Protein AF-A0A399HAX5-F1 (afdb_monomer)

Mean predicted aligned error: 10.33 Å

Secondary structure (DSSP, 8-state):
-HHHIIIIIT-TTTGGG--HHHHHHHHHHHHTS--GGG--SHHHHHHHHHHHHB-TTSSBPPHHHHHHHHHHHHHHHHHHHHTTS-SS--S--SSSSSSPP-------GGG---

Structure (mmCIF, N/CA/C/O backbone):
data_AF-A0A399HAX5-F1
#
_entry.id   AF-A0A399HAX5-F1
#
loop_
_atom_site.group_PDB
_atom_site.id
_atom_site.type_symbol
_atom_site.label_atom_id
_atom_site.label_alt_id
_atom_site.label_comp_id
_atom_site.label_asym_id
_atom_site.label_entity_id
_atom_site.label_seq_id
_atom_site.pdbx_PDB_ins_code
_atom_site.Cartn_x
_atom_site.Cartn_y
_atom_site.Cartn_z
_atom_site.occupancy
_atom_site.B_iso_or_equiv
_atom_site.auth_seq_id
_atom_site.auth_comp_id
_atom_site.auth_asym_id
_atom_site.auth_atom_id
_atom_site.pdbx_PDB_model_num
ATOM 1 N N . MET A 1 1 ? -13.545 1.020 -5.373 1.00 82.50 1 MET A N 1
ATOM 2 C CA . MET A 1 1 ? -12.474 0.616 -4.423 1.00 82.50 1 MET A CA 1
ATOM 3 C C . MET A 1 1 ? -11.700 1.796 -3.828 1.00 82.50 1 MET A C 1
ATOM 5 O O . MET A 1 1 ? -11.770 1.981 -2.622 1.00 82.50 1 MET A O 1
ATOM 9 N N . ARG A 1 2 ? -11.021 2.646 -4.620 1.00 87.50 2 ARG A N 1
ATOM 10 C CA . ARG A 1 2 ? -10.245 3.798 -4.089 1.00 87.50 2 ARG A CA 1
ATOM 11 C C . ARG A 1 2 ? -11.058 4.731 -3.179 1.00 87.50 2 ARG A C 1
ATOM 13 O O . ARG A 1 2 ? -10.572 5.148 -2.133 1.00 87.50 2 ARG A O 1
ATOM 20 N N . ARG A 1 3 ? -12.310 5.012 -3.555 1.00 92.50 3 ARG A N 1
ATOM 21 C CA . ARG A 1 3 ? -13.243 5.812 -2.750 1.00 92.50 3 ARG A CA 1
ATOM 22 C C . ARG A 1 3 ? -13.514 5.188 -1.376 1.00 92.50 3 ARG A C 1
ATOM 24 O O . ARG A 1 3 ? -13.378 5.881 -0.380 1.00 92.50 3 ARG A O 1
ATOM 31 N N . ALA A 1 4 ? -13.784 3.882 -1.322 1.00 93.56 4 ALA A N 1
ATOM 32 C CA . ALA A 1 4 ? -13.986 3.143 -0.072 1.00 93.56 4 ALA A CA 1
ATOM 33 C C . ALA A 1 4 ? -12.775 3.260 0.870 1.00 93.56 4 ALA A C 1
ATOM 35 O O . ALA A 1 4 ? -12.929 3.527 2.060 1.00 93.56 4 ALA A O 1
ATOM 36 N N . LEU A 1 5 ? -11.560 3.133 0.326 1.00 93.38 5 LEU A N 1
ATOM 37 C CA . LEU A 1 5 ? -10.336 3.301 1.107 1.00 93.38 5 LEU A CA 1
ATOM 38 C C . LEU A 1 5 ? -10.186 4.728 1.649 1.00 93.38 5 LEU A C 1
ATOM 40 O O . LEU A 1 5 ? -9.922 4.912 2.832 1.00 93.38 5 LEU A O 1
ATOM 44 N N . ARG A 1 6 ? -10.373 5.743 0.798 1.00 94.19 6 ARG A N 1
ATOM 45 C CA . ARG A 1 6 ? -10.147 7.145 1.175 1.00 94.19 6 ARG A CA 1
ATOM 46 C C . ARG A 1 6 ? -11.213 7.687 2.125 1.00 94.19 6 ARG A C 1
ATOM 48 O O . ARG A 1 6 ? -10.882 8.410 3.056 1.00 94.19 6 ARG A O 1
ATOM 55 N N . GLU A 1 7 ? -12.478 7.373 1.875 1.00 95.94 7 GLU A N 1
ATOM 56 C CA . GLU A 1 7 ? -13.595 7.936 2.639 1.00 95.94 7 GLU A CA 1
ATOM 57 C C . GLU A 1 7 ? -13.819 7.228 3.971 1.00 95.94 7 GLU A C 1
ATOM 59 O O . GLU A 1 7 ? -14.286 7.879 4.902 1.00 95.94 7 GLU A O 1
ATOM 64 N N . TYR A 1 8 ? -13.445 5.947 4.074 1.00 96.12 8 TYR A N 1
ATOM 65 C CA . TYR A 1 8 ? -13.733 5.127 5.249 1.00 96.12 8 TYR A CA 1
ATOM 66 C C . TYR A 1 8 ? -12.481 4.470 5.829 1.00 96.12 8 TYR A C 1
ATOM 68 O O . TYR A 1 8 ? -12.122 4.747 6.969 1.00 96.12 8 TYR A O 1
ATOM 76 N N . ALA A 1 9 ? -11.764 3.638 5.066 1.00 93.25 9 ALA A N 1
ATOM 77 C CA . ALA A 1 9 ? -10.667 2.855 5.647 1.00 93.25 9 ALA A CA 1
ATOM 78 C C . ALA A 1 9 ? -9.538 3.725 6.216 1.00 93.25 9 ALA A C 1
ATOM 80 O O . ALA A 1 9 ? -9.016 3.410 7.280 1.00 93.25 9 ALA A O 1
ATOM 81 N N . PHE A 1 10 ? -9.166 4.815 5.547 1.00 91.12 10 PHE A N 1
ATOM 82 C CA . PHE A 1 10 ? -8.097 5.725 5.974 1.00 91.12 10 PHE A CA 1
ATOM 83 C C . PHE A 1 10 ? -8.611 6.985 6.676 1.00 91.12 10 PHE A C 1
ATOM 85 O O . PHE A 1 10 ? -7.813 7.789 7.153 1.00 91.12 10 PHE A O 1
ATOM 92 N N . ASN A 1 11 ? -9.930 7.147 6.788 1.00 94.94 11 ASN A N 1
ATOM 93 C CA . ASN A 1 11 ? -10.536 8.253 7.511 1.00 94.94 11 ASN A CA 1
ATOM 94 C C . ASN A 1 11 ? -10.869 7.819 8.941 1.00 94.94 11 ASN A C 1
ATOM 96 O O . ASN A 1 11 ? -11.853 7.121 9.169 1.00 94.94 11 ASN A O 1
ATOM 100 N N . LYS A 1 12 ? -10.062 8.256 9.914 1.00 92.44 12 LYS A N 1
ATOM 101 C CA . LYS A 1 12 ? -10.239 7.889 11.329 1.00 92.44 12 LYS A CA 1
ATOM 102 C C . LYS A 1 12 ? -11.640 8.217 11.860 1.00 92.44 12 LYS A C 1
ATOM 104 O O . LYS A 1 12 ? -12.163 7.436 12.642 1.00 92.44 12 LYS A O 1
ATOM 109 N N . LEU A 1 13 ? -12.229 9.334 11.428 1.00 95.62 13 LEU A N 1
ATOM 110 C CA . LEU A 1 13 ? -13.532 9.798 11.910 1.00 95.62 13 LEU A CA 1
ATOM 111 C C . LEU A 1 13 ? -14.689 8.979 11.338 1.00 95.62 13 LEU A C 1
ATOM 113 O O . LEU A 1 13 ? -15.678 8.768 12.018 1.00 95.62 13 LEU A O 1
ATOM 117 N N . ARG A 1 14 ? -14.550 8.493 10.101 1.00 95.06 14 ARG A N 1
ATOM 118 C CA . ARG A 1 14 ? -15.639 7.820 9.377 1.00 95.06 14 ARG A CA 1
ATOM 119 C C . ARG A 1 14 ? -15.476 6.306 9.290 1.00 95.06 14 ARG A C 1
ATOM 121 O O . ARG A 1 14 ? -16.341 5.630 8.747 1.00 95.06 14 ARG A O 1
ATOM 128 N N . ARG A 1 15 ? -14.378 5.741 9.803 1.00 93.19 15 ARG A N 1
ATOM 129 C CA . ARG A 1 15 ? -14.048 4.312 9.651 1.00 93.19 15 ARG A CA 1
ATOM 130 C C . ARG A 1 15 ? -15.152 3.382 10.167 1.00 93.19 15 ARG A C 1
ATOM 132 O O . ARG A 1 15 ? -15.432 2.378 9.519 1.00 93.19 15 ARG A O 1
ATOM 139 N N . SER A 1 16 ? -15.775 3.713 11.297 1.00 94.25 16 SER A N 1
ATOM 140 C CA . SER A 1 16 ? -16.881 2.946 11.893 1.00 94.25 16 SER A CA 1
ATOM 141 C C . SER A 1 16 ? -18.221 3.135 11.174 1.00 94.25 16 SER A C 1
ATOM 143 O O . SER A 1 16 ? -19.125 2.327 11.354 1.00 94.25 16 SER A O 1
ATOM 145 N N . GLU A 1 17 ? -18.345 4.160 10.332 1.00 96.19 17 GLU A N 1
ATOM 146 C CA . GLU A 1 17 ? -19.582 4.548 9.641 1.00 96.19 17 GLU A CA 1
ATOM 147 C C . GLU A 1 17 ? -19.670 3.989 8.212 1.00 96.19 17 GLU A C 1
ATOM 149 O O . GLU A 1 17 ? -20.526 4.394 7.427 1.00 96.19 17 GLU A O 1
ATOM 154 N N . ALA A 1 18 ? -18.764 3.083 7.829 1.00 95.62 18 ALA A N 1
ATOM 155 C CA . ALA A 1 18 ? -18.760 2.480 6.499 1.00 95.62 18 ALA A CA 1
ATOM 156 C C . ALA A 1 18 ? -20.080 1.741 6.228 1.00 95.62 18 ALA A C 1
ATOM 158 O O . ALA A 1 18 ? -20.374 0.809 6.976 1.00 95.62 18 ALA A O 1
ATOM 159 N N . PRO A 1 19 ? -20.846 2.082 5.171 1.00 97.00 19 PRO A N 1
ATOM 160 C CA . PRO A 1 19 ? -22.050 1.349 4.783 1.00 97.00 19 PRO A CA 1
ATOM 161 C C . PRO A 1 19 ? -21.776 -0.139 4.516 1.00 97.00 19 PRO A C 1
ATOM 163 O O . PRO A 1 19 ? -20.630 -0.504 4.221 1.00 97.00 19 PRO A O 1
ATOM 166 N N . PRO A 1 20 ? -22.799 -1.013 4.582 1.00 96.81 20 PRO A N 1
ATOM 167 C CA . PRO A 1 20 ? -22.642 -2.444 4.332 1.00 96.81 20 PRO A CA 1
ATOM 168 C C . PRO A 1 20 ? -21.885 -2.767 3.036 1.00 96.81 2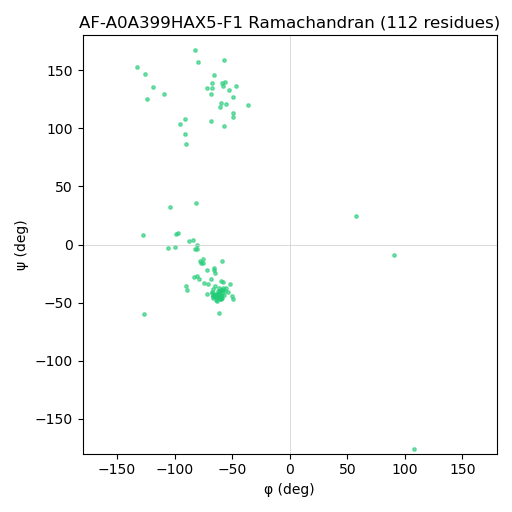0 PRO A C 1
ATOM 170 O O . PRO A 1 20 ? -20.934 -3.547 3.082 1.00 96.81 20 PRO A O 1
ATOM 173 N N . GLU A 1 21 ? -22.212 -2.125 1.906 1.00 94.88 21 GLU A N 1
ATOM 174 C CA . GLU A 1 21 ? -21.519 -2.393 0.639 1.00 94.88 21 GLU A CA 1
ATOM 175 C C . GLU A 1 21 ? -20.040 -1.981 0.673 1.00 94.88 21 GLU A C 1
ATOM 177 O O . GLU A 1 21 ? -19.170 -2.677 0.141 1.00 94.88 21 GLU A O 1
ATOM 182 N N . VAL A 1 22 ? -19.722 -0.886 1.368 1.00 96.19 22 VAL A N 1
ATOM 183 C CA . VAL A 1 22 ? -18.345 -0.422 1.554 1.00 96.19 22 VAL A CA 1
ATOM 184 C C . VAL A 1 22 ? -17.570 -1.401 2.428 1.00 96.19 22 VAL A C 1
ATOM 186 O O . VAL A 1 22 ? -16.431 -1.728 2.098 1.00 96.19 22 VAL A O 1
ATOM 189 N N . ARG A 1 23 ? -18.173 -1.923 3.504 1.00 96.38 23 ARG A N 1
ATOM 190 C CA . ARG A 1 23 ? -17.535 -2.936 4.361 1.00 96.38 23 ARG A CA 1
ATOM 191 C C . ARG A 1 23 ? -1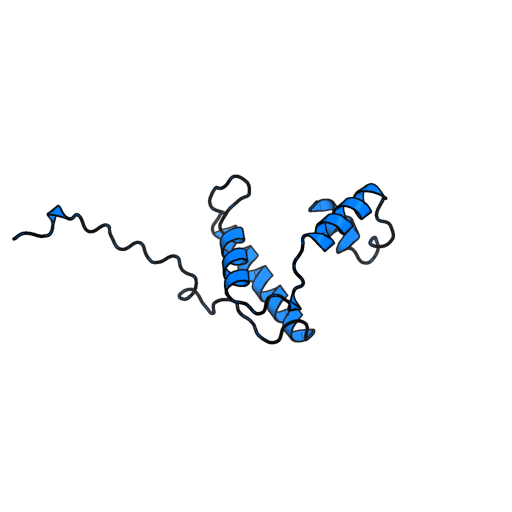7.206 -4.206 3.584 1.00 96.38 23 ARG A C 1
ATOM 193 O O . ARG A 1 23 ? -16.106 -4.731 3.746 1.00 96.38 23 ARG A O 1
ATOM 200 N N . THR A 1 24 ? -18.091 -4.648 2.692 1.00 95.94 24 THR A N 1
ATOM 201 C CA . THR A 1 24 ? -17.830 -5.789 1.800 1.00 95.94 24 THR A CA 1
ATOM 202 C C . THR A 1 24 ? -16.628 -5.530 0.895 1.00 95.94 24 THR A C 1
ATOM 204 O O . THR A 1 24 ? -15.724 -6.365 0.813 1.00 95.94 24 THR A O 1
ATOM 207 N N . ILE A 1 25 ? -16.557 -4.347 0.274 1.00 95.12 25 ILE A N 1
ATOM 208 C CA . ILE A 1 25 ? -15.407 -3.943 -0.550 1.00 95.12 25 ILE A CA 1
ATOM 209 C C . ILE A 1 25 ? -14.120 -3.932 0.284 1.00 95.12 25 ILE A C 1
ATOM 211 O O . ILE A 1 25 ? -13.101 -4.455 -0.157 1.00 95.12 25 ILE A O 1
ATOM 215 N N . LEU A 1 26 ? -14.147 -3.356 1.488 1.00 94.94 26 LEU A N 1
ATOM 216 C CA . LEU A 1 26 ? -12.975 -3.275 2.362 1.00 94.94 26 LEU A CA 1
ATOM 217 C C . LEU A 1 26 ? -12.519 -4.652 2.859 1.00 94.94 26 LEU A C 1
ATOM 219 O O . LEU A 1 26 ? -11.318 -4.906 2.897 1.00 94.94 26 LEU A O 1
ATOM 223 N N . SER A 1 27 ? -13.451 -5.553 3.177 1.00 94.31 27 SER A N 1
ATOM 224 C CA . SER A 1 27 ? -13.145 -6.944 3.532 1.00 94.31 27 SER A CA 1
ATOM 225 C C . SER A 1 27 ? -12.488 -7.686 2.368 1.00 94.31 27 SER A C 1
ATOM 227 O O . SER A 1 27 ? -11.478 -8.368 2.551 1.00 94.31 27 SER A O 1
ATOM 229 N N . TRP A 1 28 ? -13.012 -7.519 1.150 1.00 95.50 28 TRP A N 1
ATOM 230 C CA . TRP A 1 28 ? -12.386 -8.076 -0.045 1.00 95.50 28 TRP A CA 1
ATOM 231 C C . TRP A 1 28 ? -10.976 -7.512 -0.250 1.00 95.50 28 TRP A C 1
ATOM 233 O O . TRP A 1 28 ? -10.047 -8.290 -0.446 1.00 95.50 28 TRP A O 1
ATOM 243 N N . ILE A 1 29 ? -10.781 -6.194 -0.123 1.00 92.06 29 ILE A N 1
ATOM 244 C CA . ILE A 1 29 ? -9.448 -5.579 -0.235 1.00 92.06 29 ILE A CA 1
ATOM 245 C C . ILE A 1 29 ? -8.498 -6.155 0.819 1.00 92.06 29 ILE A C 1
ATOM 247 O O . ILE A 1 29 ? -7.379 -6.516 0.472 1.00 92.06 29 ILE A O 1
ATOM 251 N N . GLY A 1 30 ? -8.931 -6.275 2.076 1.00 89.75 30 GLY A N 1
ATOM 252 C CA . GLY A 1 30 ? -8.113 -6.824 3.159 1.00 89.75 30 GLY A CA 1
ATOM 253 C C . GLY A 1 30 ? -7.646 -8.254 2.884 1.00 89.75 30 GLY A C 1
ATOM 254 O O . GLY A 1 30 ? -6.473 -8.550 3.073 1.00 89.75 30 GLY A O 1
ATOM 255 N N . ARG A 1 31 ? -8.527 -9.114 2.358 1.00 89.38 31 ARG A N 1
ATOM 256 C CA . ARG A 1 31 ? -8.179 -10.495 1.972 1.00 89.38 31 ARG A CA 1
ATOM 257 C C . ARG A 1 31 ? -7.241 -10.581 0.767 1.00 89.38 31 ARG A C 1
ATOM 259 O O . ARG A 1 31 ? -6.470 -11.525 0.673 1.00 89.38 31 ARG A O 1
ATOM 266 N N . ASN A 1 32 ? -7.312 -9.611 -0.143 1.00 88.44 32 ASN A N 1
ATOM 267 C CA . ASN A 1 32 ? -6.502 -9.570 -1.365 1.00 88.44 32 ASN A CA 1
ATOM 268 C C . ASN A 1 32 ? -5.275 -8.649 -1.239 1.00 88.44 32 ASN A C 1
ATOM 270 O O . ASN A 1 32 ? -4.607 -8.365 -2.230 1.00 88.44 32 ASN A O 1
ATOM 274 N N . SER A 1 33 ? -4.976 -8.156 -0.034 1.00 84.50 33 SER A N 1
ATOM 275 C CA . SER A 1 33 ? -3.805 -7.325 0.237 1.00 84.50 33 SER A CA 1
ATOM 276 C C . SER A 1 33 ? -2.797 -8.112 1.060 1.00 84.50 33 SER A C 1
ATOM 278 O O . SER A 1 33 ? -3.129 -8.666 2.103 1.00 84.50 33 SER A O 1
ATOM 280 N N . LEU A 1 34 ? -1.544 -8.123 0.615 1.00 78.81 34 LEU A N 1
ATOM 281 C CA . LEU A 1 34 ? -0.453 -8.716 1.384 1.00 78.81 34 LEU A CA 1
ATOM 282 C C . LEU A 1 34 ? -0.118 -7.833 2.600 1.00 78.81 34 LEU A C 1
ATOM 284 O O . LEU A 1 34 ? 0.024 -6.615 2.428 1.00 78.81 34 LEU A O 1
ATOM 288 N N . PRO A 1 35 ? 0.059 -8.413 3.803 1.00 77.75 35 PRO A N 1
ATOM 289 C CA . PRO A 1 35 ? 0.562 -7.682 4.958 1.00 77.75 35 PRO A CA 1
ATOM 290 C C . PRO A 1 35 ? 1.910 -7.036 4.646 1.00 77.75 35 PRO A C 1
ATOM 292 O O . PRO A 1 35 ? 2.767 -7.645 4.009 1.00 77.75 35 PRO A O 1
ATOM 295 N N . VAL A 1 36 ? 2.119 -5.810 5.127 1.00 72.19 36 VAL A N 1
ATOM 296 C CA . VAL A 1 36 ? 3.380 -5.089 4.898 1.00 72.19 36 VAL A CA 1
ATOM 297 C C . VAL A 1 36 ? 4.565 -5.850 5.506 1.00 72.19 36 VAL A C 1
ATOM 299 O O . VAL A 1 36 ? 5.603 -5.933 4.867 1.00 72.19 36 VAL A O 1
ATOM 302 N N . SER A 1 37 ? 4.392 -6.480 6.670 1.00 69.62 37 SER A N 1
ATOM 303 C CA . SER A 1 37 ? 5.419 -7.307 7.324 1.00 69.62 37 SER A CA 1
ATOM 304 C C . SER A 1 37 ? 5.805 -8.565 6.539 1.00 69.62 37 SER A C 1
ATOM 306 O O . SER A 1 37 ? 6.914 -9.057 6.687 1.00 69.62 37 SER A O 1
ATOM 308 N N . ALA A 1 38 ? 4.924 -9.076 5.675 1.00 65.88 38 ALA A N 1
ATOM 309 C CA . ALA A 1 38 ? 5.218 -10.224 4.818 1.00 65.88 38 ALA A CA 1
ATOM 310 C C . ALA A 1 38 ? 6.029 -9.839 3.561 1.00 65.88 38 ALA A C 1
ATOM 312 O O . ALA A 1 38 ? 6.318 -10.698 2.732 1.00 65.88 38 ALA A O 1
ATOM 313 N N . ARG A 1 39 ? 6.370 -8.550 3.383 1.00 63.59 39 ARG A N 1
ATOM 314 C CA . ARG A 1 39 ? 7.022 -8.005 2.178 1.00 63.59 39 ARG A CA 1
ATOM 315 C C . ARG A 1 39 ? 8.511 -7.700 2.348 1.00 63.59 39 ARG A C 1
ATOM 317 O O . ARG A 1 39 ? 9.030 -6.811 1.679 1.00 63.59 39 ARG A O 1
ATOM 324 N N . GLU A 1 40 ? 9.221 -8.463 3.169 1.00 66.94 40 GLU A N 1
ATOM 325 C CA . GLU A 1 40 ? 10.689 -8.407 3.231 1.00 66.94 40 GLU A CA 1
ATOM 326 C C . GLU A 1 40 ? 11.362 -9.227 2.102 1.00 66.94 40 GLU A C 1
ATOM 328 O O . GLU A 1 40 ? 12.409 -9.831 2.298 1.00 66.94 40 GLU A O 1
ATOM 333 N N . ASP A 1 41 ? 10.767 -9.246 0.902 1.00 74.00 41 ASP A N 1
ATOM 334 C CA . ASP A 1 41 ? 11.340 -9.854 -0.309 1.00 74.00 41 ASP A CA 1
ATOM 335 C C . ASP A 1 41 ? 11.398 -8.797 -1.419 1.00 74.00 41 ASP A C 1
ATOM 337 O O . ASP A 1 41 ? 10.379 -8.189 -1.775 1.00 74.00 41 ASP A O 1
ATOM 341 N N . THR A 1 42 ? 12.594 -8.595 -1.972 1.00 73.94 42 THR A N 1
ATOM 342 C CA . THR A 1 42 ? 12.879 -7.658 -3.065 1.00 73.94 42 THR A CA 1
ATOM 343 C C . THR A 1 42 ? 11.945 -7.861 -4.261 1.00 73.94 42 THR A C 1
ATOM 345 O O . THR A 1 42 ? 11.490 -6.877 -4.838 1.00 73.94 42 THR A O 1
ATOM 348 N N . LYS A 1 43 ? 11.521 -9.098 -4.563 1.00 79.81 43 LYS A N 1
ATOM 349 C CA . LYS A 1 43 ? 10.584 -9.382 -5.669 1.00 79.81 43 LYS A CA 1
ATOM 350 C C . LYS A 1 43 ? 9.253 -8.643 -5.529 1.00 79.81 43 LYS A C 1
ATOM 352 O O . LYS A 1 43 ? 8.684 -8.183 -6.518 1.00 79.81 43 LYS A O 1
ATOM 357 N N . HIS A 1 44 ? 8.741 -8.508 -4.304 1.00 79.6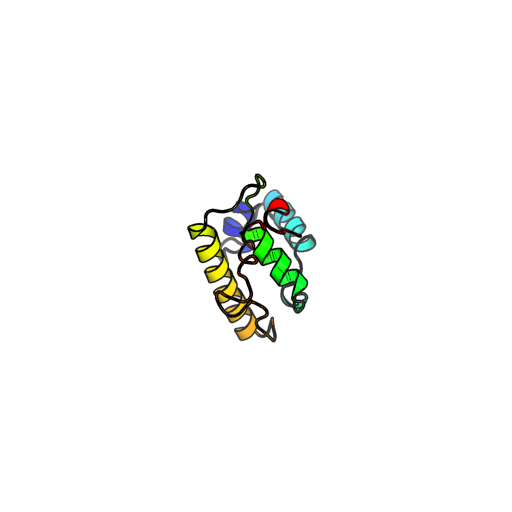9 44 HIS A N 1
ATOM 358 C CA . HIS A 1 44 ? 7.503 -7.768 -4.057 1.00 79.69 44 HIS A CA 1
ATOM 359 C C . HIS A 1 44 ? 7.697 -6.264 -4.232 1.00 79.69 44 HIS A C 1
ATOM 361 O O . HIS A 1 44 ? 6.776 -5.573 -4.670 1.00 79.69 44 HIS A O 1
ATOM 367 N N . VAL A 1 45 ? 8.877 -5.754 -3.884 1.00 80.06 45 VAL A N 1
ATOM 368 C CA . VAL A 1 45 ? 9.223 -4.350 -4.098 1.00 80.06 45 VAL A CA 1
ATOM 369 C C . VAL A 1 45 ? 9.323 -4.057 -5.587 1.00 80.06 45 VAL A C 1
ATOM 371 O O . VAL A 1 45 ? 8.694 -3.106 -6.044 1.00 80.06 45 VAL A O 1
ATOM 374 N N . ASP A 1 46 ? 10.000 -4.912 -6.348 1.00 83.19 46 ASP A N 1
ATOM 375 C CA . ASP A 1 46 ? 10.123 -4.774 -7.799 1.00 83.19 46 ASP A CA 1
ATOM 376 C C . ASP A 1 46 ? 8.759 -4.826 -8.487 1.00 83.19 46 ASP A C 1
ATOM 378 O O . ASP A 1 46 ? 8.451 -3.967 -9.312 1.00 83.19 46 ASP A O 1
ATOM 382 N N . ALA A 1 47 ? 7.886 -5.755 -8.083 1.00 86.06 47 ALA A N 1
ATOM 383 C CA . ALA A 1 47 ? 6.523 -5.836 -8.601 1.00 86.06 47 ALA A CA 1
ATOM 384 C C . ALA A 1 47 ? 5.709 -4.561 -8.314 1.00 86.06 47 ALA A C 1
ATOM 386 O O . ALA A 1 47 ? 4.964 -4.089 -9.173 1.00 86.06 47 ALA A O 1
ATOM 387 N N . VAL A 1 48 ? 5.857 -3.973 -7.121 1.00 86.50 48 VAL A N 1
ATOM 388 C CA . VAL A 1 48 ? 5.204 -2.699 -6.784 1.00 86.50 48 VAL A CA 1
ATOM 389 C C . VAL A 1 48 ? 5.765 -1.560 -7.627 1.00 86.50 48 VAL A C 1
ATOM 391 O O . VAL A 1 48 ? 4.989 -0.753 -8.129 1.00 86.50 48 VAL A O 1
ATOM 394 N N . LEU A 1 49 ? 7.086 -1.479 -7.792 1.00 87.56 49 LEU A N 1
ATOM 395 C CA . LEU A 1 49 ? 7.720 -0.439 -8.602 1.00 87.56 49 LEU A CA 1
ATOM 396 C C . LEU A 1 49 ? 7.306 -0.547 -10.072 1.00 87.56 49 LEU A C 1
ATOM 398 O O . LEU A 1 49 ? 6.942 0.465 -10.662 1.00 87.56 49 LEU A O 1
ATOM 402 N N . HIS A 1 50 ? 7.260 -1.760 -10.619 1.00 88.44 50 HIS A N 1
ATOM 403 C CA . HIS A 1 50 ? 6.759 -2.016 -11.965 1.00 88.44 50 HIS A CA 1
ATOM 404 C C . HIS A 1 50 ? 5.290 -1.595 -12.119 1.00 88.44 50 HIS A C 1
ATOM 406 O O . HIS A 1 50 ? 4.934 -0.918 -13.079 1.00 88.44 50 HIS A O 1
ATOM 412 N N . ALA A 1 51 ? 4.443 -1.903 -11.134 1.00 88.81 51 ALA A N 1
ATOM 413 C CA . ALA A 1 51 ? 3.042 -1.485 -11.142 1.00 88.81 51 ALA A CA 1
ATOM 414 C C . ALA A 1 51 ? 2.847 0.042 -11.047 1.00 88.81 51 ALA A C 1
ATOM 416 O O . ALA A 1 51 ? 1.777 0.533 -11.393 1.00 88.81 51 ALA A O 1
ATOM 417 N N . LEU A 1 52 ? 3.839 0.806 -10.574 1.00 88.12 52 LEU A N 1
ATOM 418 C CA . LEU A 1 52 ? 3.804 2.275 -10.632 1.00 88.12 52 LEU A CA 1
ATOM 419 C C . LEU A 1 52 ? 4.160 2.803 -12.026 1.00 88.12 52 LEU A C 1
ATOM 421 O O . LEU A 1 52 ? 3.675 3.864 -12.425 1.00 88.12 52 LEU A O 1
ATOM 425 N N . ASP A 1 53 ? 4.994 2.071 -12.759 1.00 88.56 53 ASP A N 1
ATOM 426 C CA . ASP A 1 53 ? 5.457 2.459 -14.089 1.00 88.56 53 ASP A CA 1
ATOM 427 C C . ASP A 1 53 ? 4.386 2.220 -15.171 1.00 88.56 53 ASP A C 1
ATOM 429 O O . ASP A 1 53 ? 4.477 2.810 -16.246 1.00 88.56 53 ASP A O 1
ATOM 433 N N . ILE A 1 54 ? 3.350 1.425 -14.876 1.00 92.06 54 ILE A N 1
ATOM 434 C CA . ILE A 1 54 ? 2.279 1.044 -15.805 1.00 92.06 54 ILE A CA 1
ATOM 435 C C . ILE A 1 54 ? 0.915 1.534 -15.302 1.00 92.06 54 ILE A C 1
ATOM 437 O O . ILE A 1 54 ? 0.563 1.415 -14.127 1.00 92.06 54 ILE A O 1
ATOM 441 N N . ARG A 1 55 ? 0.120 2.096 -16.207 1.00 89.19 55 ARG A N 1
ATOM 442 C CA . ARG A 1 55 ? -1.260 2.517 -15.964 1.00 89.19 55 ARG A CA 1
ATOM 443 C C . ARG A 1 55 ? -2.219 1.328 -16.087 1.00 89.19 55 ARG A C 1
ATOM 445 O O . ARG A 1 55 ? -1.883 0.270 -16.603 1.00 89.19 55 ARG A O 1
ATOM 452 N N . LEU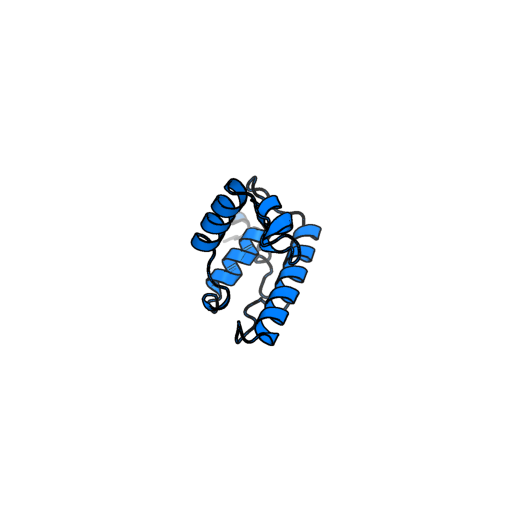 A 1 56 ? -3.462 1.504 -15.634 1.00 85.94 56 LEU A N 1
ATOM 453 C CA . LEU A 1 56 ? -4.480 0.441 -15.693 1.00 85.94 56 LEU A CA 1
ATOM 454 C C . LEU A 1 56 ? -4.883 0.048 -17.124 1.00 85.94 56 LEU A C 1
ATOM 456 O O . LEU A 1 56 ? -5.409 -1.041 -17.319 1.00 85.94 56 LEU A O 1
ATOM 460 N N . ASP A 1 57 ? -4.665 0.940 -18.088 1.00 88.56 57 ASP A N 1
ATOM 461 C CA . ASP A 1 57 ? -4.854 0.715 -19.524 1.00 88.56 57 ASP A CA 1
ATOM 462 C C . ASP A 1 57 ? -3.660 -0.030 -20.164 1.00 88.56 57 ASP A C 1
ATOM 464 O O . ASP A 1 57 ? -3.738 -0.412 -21.326 1.00 88.56 57 ASP A O 1
ATOM 468 N N . GLY A 1 58 ? -2.594 -0.304 -19.401 1.00 89.62 58 GLY A N 1
ATOM 469 C CA . GLY A 1 58 ? -1.384 -0.991 -19.861 1.00 89.62 58 GLY A CA 1
ATOM 470 C C . GLY A 1 58 ? -0.298 -0.051 -20.386 1.00 89.62 58 GLY A C 1
ATOM 471 O O . GLY A 1 58 ? 0.835 -0.490 -20.584 1.00 89.62 58 GLY A O 1
ATOM 472 N N . ASP A 1 59 ? -0.604 1.236 -20.551 1.00 90.94 59 ASP A N 1
ATOM 473 C CA . ASP A 1 59 ? 0.349 2.219 -21.056 1.00 90.94 59 ASP A CA 1
ATOM 474 C C . ASP A 1 59 ? 1.327 2.695 -19.972 1.00 90.94 59 ASP A C 1
ATOM 476 O O . ASP A 1 59 ? 1.009 2.675 -18.778 1.00 90.94 59 ASP A O 1
ATOM 480 N N . PRO A 1 60 ? 2.513 3.202 -20.352 1.00 91.69 60 PRO A N 1
ATOM 481 C CA . PRO A 1 60 ? 3.432 3.801 -19.398 1.00 91.69 60 PRO A CA 1
ATOM 482 C C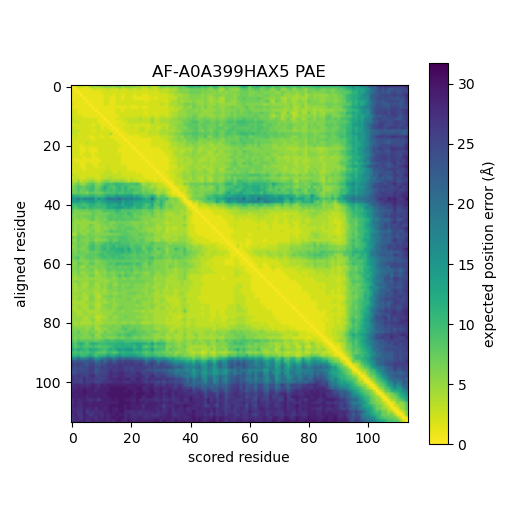 . PRO A 1 60 ? 2.809 4.975 -18.628 1.00 91.69 60 PRO A C 1
ATOM 484 O O . PRO A 1 60 ? 2.174 5.878 -19.185 1.00 91.69 60 PRO A O 1
ATOM 487 N N .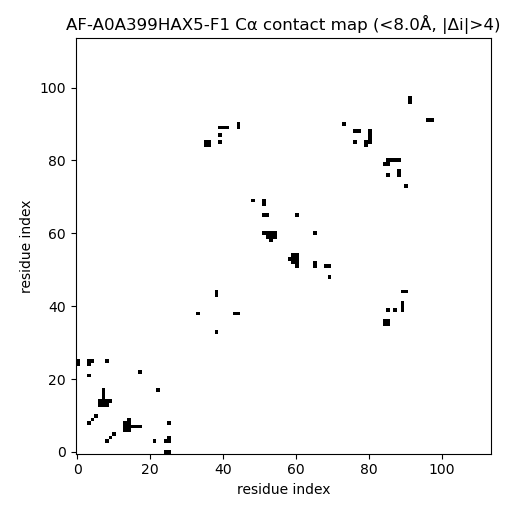 SER A 1 61 ? 3.050 5.006 -17.321 1.00 91.06 61 SER A N 1
ATOM 488 C CA . SER A 1 61 ? 2.742 6.155 -16.473 1.00 91.06 61 SER A CA 1
ATOM 489 C C . SER A 1 61 ? 3.604 7.361 -16.852 1.00 91.06 61 SER A C 1
ATOM 491 O O . SER A 1 61 ? 4.781 7.242 -17.198 1.00 91.06 61 SER A O 1
ATOM 493 N N . ALA A 1 62 ? 3.043 8.566 -16.726 1.00 91.94 62 ALA A N 1
ATOM 494 C CA . ALA A 1 62 ? 3.808 9.791 -16.939 1.00 91.94 62 ALA A CA 1
ATOM 495 C C . ALA A 1 62 ? 4.999 9.863 -15.968 1.00 91.94 62 ALA A C 1
ATOM 497 O O . ALA A 1 62 ? 4.860 9.596 -14.773 1.00 91.94 62 ALA A O 1
ATOM 498 N N . ALA A 1 63 ? 6.163 10.303 -16.454 1.00 88.81 63 ALA A N 1
ATOM 499 C CA . ALA A 1 63 ? 7.386 10.348 -15.648 1.00 88.81 63 ALA A CA 1
ATOM 500 C C . ALA A 1 63 ? 7.248 11.203 -14.370 1.00 88.81 63 ALA A C 1
ATOM 502 O O . ALA A 1 63 ? 7.877 10.913 -13.349 1.00 88.81 63 ALA A O 1
ATOM 503 N N . SER A 1 64 ? 6.434 12.262 -14.408 1.00 89.44 64 SER A N 1
ATOM 504 C CA . SER A 1 64 ? 6.127 13.100 -13.243 1.00 89.44 64 SER A CA 1
ATOM 505 C C . SER A 1 64 ? 5.312 12.353 -12.186 1.00 89.44 64 SER A C 1
ATOM 507 O O . SER A 1 64 ? 5.616 12.481 -10.997 1.00 89.44 64 SER A O 1
ATOM 509 N N . SER A 1 65 ? 4.336 11.548 -12.614 1.00 90.38 65 SER A N 1
ATOM 510 C CA . SER A 1 65 ? 3.579 10.645 -11.748 1.00 90.38 65 SER A CA 1
ATOM 511 C C . SER A 1 65 ? 4.532 9.638 -11.118 1.00 90.38 65 SER A C 1
ATOM 513 O O . SER A 1 65 ? 4.744 9.701 -9.909 1.00 90.38 65 SER A O 1
ATOM 515 N N . VAL A 1 66 ? 5.251 8.839 -11.919 1.00 89.31 66 VAL A N 1
ATOM 516 C CA . VAL A 1 66 ? 6.151 7.787 -11.407 1.00 89.31 66 VAL A CA 1
ATOM 517 C C . VAL A 1 66 ? 7.096 8.319 -10.322 1.00 89.31 66 VAL A C 1
ATOM 519 O O . VAL A 1 66 ? 7.252 7.717 -9.258 1.00 89.31 66 VAL A O 1
ATOM 522 N N . ARG A 1 67 ? 7.697 9.499 -10.536 1.00 87.88 67 ARG A N 1
ATOM 523 C CA . ARG A 1 67 ? 8.555 10.160 -9.534 1.00 87.88 67 ARG A CA 1
ATOM 524 C C . ARG A 1 67 ? 7.799 10.507 -8.249 1.00 87.88 67 ARG A C 1
ATOM 526 O O . ARG A 1 67 ? 8.325 10.298 -7.153 1.00 87.88 67 ARG A O 1
ATOM 533 N N . ARG A 1 68 ? 6.589 11.056 -8.366 1.00 89.81 68 ARG A N 1
ATOM 534 C CA . ARG A 1 68 ? 5.720 11.385 -7.230 1.00 89.81 68 ARG A CA 1
ATOM 535 C C . ARG A 1 68 ? 5.326 10.128 -6.459 1.00 89.81 68 ARG A C 1
ATOM 537 O O . ARG A 1 68 ? 5.473 10.116 -5.236 1.00 89.81 68 ARG A O 1
ATOM 544 N N . GLU A 1 69 ? 4.870 9.080 -7.135 1.00 89.38 69 GLU A N 1
ATOM 545 C CA . GLU A 1 69 ? 4.461 7.841 -6.474 1.00 89.38 69 GLU A CA 1
ATOM 546 C C . GLU A 1 69 ? 5.638 7.135 -5.794 1.00 89.38 69 GLU A C 1
ATOM 548 O O . GLU A 1 69 ? 5.518 6.753 -4.629 1.00 89.38 69 GLU A O 1
ATOM 553 N N . ARG A 1 70 ? 6.813 7.063 -6.438 1.00 90.06 70 ARG A N 1
ATOM 554 C CA . ARG A 1 70 ? 8.036 6.525 -5.812 1.00 90.06 70 ARG A CA 1
ATOM 555 C C . ARG A 1 70 ? 8.443 7.318 -4.567 1.00 90.06 70 ARG A C 1
ATOM 557 O O . ARG A 1 70 ? 8.836 6.730 -3.558 1.00 90.06 70 ARG A O 1
ATOM 564 N N . ARG A 1 71 ? 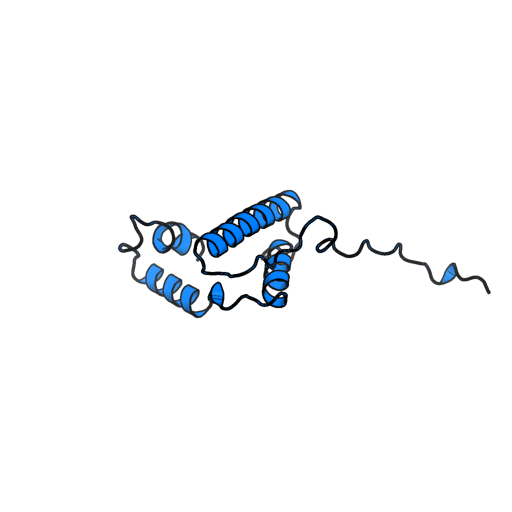8.301 8.651 -4.584 1.00 89.62 71 ARG A N 1
ATOM 565 C CA . ARG A 1 71 ? 8.546 9.491 -3.397 1.00 89.62 71 ARG A CA 1
ATOM 566 C C . ARG A 1 71 ? 7.574 9.165 -2.263 1.00 89.62 71 ARG A C 1
ATOM 568 O O . ARG A 1 71 ? 8.011 9.039 -1.120 1.00 89.62 71 ARG A O 1
ATOM 575 N N . ILE A 1 72 ? 6.284 9.023 -2.564 1.00 90.00 72 ILE A N 1
ATOM 576 C CA . ILE A 1 72 ? 5.257 8.661 -1.574 1.00 90.00 72 ILE A CA 1
ATOM 577 C C . ILE A 1 72 ? 5.543 7.270 -0.993 1.00 90.00 72 ILE A C 1
ATOM 579 O O . ILE A 1 72 ? 5.507 7.107 0.226 1.00 90.00 72 ILE A O 1
ATOM 583 N N . LEU A 1 73 ? 5.898 6.298 -1.837 1.00 88.56 73 LEU A N 1
ATOM 584 C CA . LEU A 1 73 ? 6.241 4.940 -1.412 1.00 88.56 73 LEU A CA 1
ATOM 585 C C . LEU A 1 73 ? 7.441 4.927 -0.455 1.00 88.56 73 LEU A C 1
ATOM 587 O O . LEU A 1 73 ? 7.383 4.293 0.596 1.00 88.56 73 LEU A O 1
ATOM 591 N N . ASN A 1 74 ? 8.496 5.687 -0.758 1.00 88.00 74 ASN A N 1
ATOM 592 C CA . ASN A 1 74 ? 9.657 5.812 0.127 1.00 88.00 74 ASN A CA 1
ATOM 593 C C . ASN A 1 74 ? 9.285 6.410 1.492 1.00 88.00 74 ASN A C 1
ATOM 595 O O . ASN A 1 74 ? 9.711 5.909 2.533 1.00 88.00 74 ASN A O 1
ATOM 599 N N . VAL A 1 75 ? 8.446 7.452 1.516 1.00 90.62 75 VAL A N 1
ATOM 600 C CA . VAL A 1 75 ? 7.946 8.026 2.777 1.00 90.62 75 VAL A CA 1
ATOM 601 C C . VAL A 1 75 ? 7.138 6.993 3.572 1.00 90.62 75 VAL A C 1
ATOM 603 O O . VAL A 1 75 ? 7.325 6.883 4.785 1.00 90.62 75 VAL A O 1
ATOM 606 N N . ALA A 1 76 ? 6.288 6.210 2.903 1.00 89.00 76 ALA A N 1
ATOM 607 C CA . ALA A 1 76 ? 5.488 5.167 3.536 1.00 89.00 76 ALA A CA 1
ATOM 608 C C . ALA A 1 76 ? 6.356 4.051 4.144 1.00 89.00 76 ALA A C 1
ATOM 610 O O . ALA A 1 76 ? 6.150 3.689 5.301 1.00 89.00 76 ALA A O 1
ATOM 611 N N . ILE A 1 77 ? 7.367 3.560 3.421 1.00 87.12 77 ILE A N 1
ATOM 612 C CA . ILE A 1 77 ? 8.269 2.508 3.920 1.00 87.12 77 ILE A CA 1
ATOM 613 C C . ILE A 1 77 ? 9.103 3.015 5.099 1.00 87.12 77 ILE A C 1
ATOM 615 O O . ILE A 1 77 ? 9.188 2.347 6.128 1.00 87.12 77 ILE A O 1
ATOM 619 N N . ARG A 1 78 ? 9.639 4.240 5.023 1.00 87.69 78 ARG A N 1
ATOM 620 C CA . ARG A 1 78 ? 10.330 4.865 6.165 1.00 87.69 78 ARG A CA 1
ATOM 621 C C . ARG A 1 78 ? 9.428 4.976 7.392 1.00 87.69 78 ARG A C 1
ATOM 623 O O . ARG A 1 78 ? 9.886 4.784 8.515 1.00 87.69 78 ARG A O 1
ATOM 630 N N . TYR A 1 79 ? 8.149 5.297 7.199 1.00 88.88 79 TYR A N 1
ATOM 631 C CA . TYR A 1 79 ? 7.186 5.313 8.296 1.00 88.88 79 TYR A CA 1
ATOM 632 C C . TYR A 1 79 ? 6.937 3.909 8.865 1.00 88.88 79 TYR A C 1
ATOM 634 O O . TYR A 1 79 ? 6.980 3.758 10.082 1.00 88.88 79 TYR A O 1
ATOM 642 N N . ALA A 1 80 ? 6.762 2.891 8.019 1.00 87.00 80 ALA A N 1
ATOM 643 C CA . ALA A 1 80 ? 6.582 1.503 8.451 1.00 87.00 80 ALA A CA 1
ATOM 644 C C . ALA A 1 80 ? 7.771 0.982 9.279 1.00 87.00 80 ALA A C 1
ATOM 646 O O . ALA A 1 80 ? 7.559 0.338 10.305 1.00 87.00 80 ALA A O 1
ATOM 647 N N . ILE A 1 81 ? 9.003 1.340 8.902 1.00 87.81 81 ILE A N 1
ATOM 648 C CA . ILE A 1 81 ? 10.210 1.017 9.680 1.00 87.81 81 ILE A CA 1
ATOM 649 C C . ILE A 1 81 ? 10.200 1.718 11.041 1.00 87.81 81 ILE A C 1
ATOM 651 O O . ILE A 1 81 ? 10.445 1.088 12.065 1.00 87.81 81 ILE A O 1
ATOM 655 N N . ARG A 1 82 ? 9.839 3.011 11.097 1.00 90.88 82 ARG A N 1
ATOM 656 C CA . ARG A 1 82 ? 9.696 3.726 12.383 1.00 90.88 82 ARG A CA 1
ATOM 657 C C . ARG A 1 82 ? 8.644 3.096 13.299 1.00 90.88 82 ARG A C 1
ATOM 659 O O . ARG A 1 82 ? 8.790 3.166 14.512 1.00 90.88 82 ARG A O 1
ATOM 666 N N . GLN A 1 83 ? 7.602 2.497 12.726 1.00 90.62 83 GLN A N 1
ATOM 667 C CA . GLN A 1 83 ? 6.577 1.751 13.461 1.00 90.62 83 GLN A CA 1
ATOM 668 C C . GLN A 1 83 ? 6.976 0.293 13.749 1.00 90.62 83 GLN A C 1
ATOM 670 O O . GLN A 1 83 ? 6.164 -0.449 14.292 1.00 90.62 83 GLN A O 1
ATOM 675 N N . LYS A 1 84 ? 8.201 -0.127 13.396 1.00 86.25 84 LYS A N 1
ATOM 676 C CA . LYS A 1 84 ? 8.715 -1.499 13.552 1.00 86.25 84 LYS A CA 1
ATOM 677 C C . LYS A 1 84 ? 7.864 -2.567 12.845 1.00 86.25 84 LYS A C 1
ATOM 679 O O . LYS A 1 84 ? 7.875 -3.726 13.237 1.00 86.25 84 LYS A O 1
ATOM 684 N N . VAL A 1 85 ? 7.123 -2.174 11.804 1.00 85.75 85 VAL A N 1
ATOM 685 C CA . VAL A 1 85 ? 6.352 -3.091 10.940 1.00 85.75 85 VAL A CA 1
ATOM 686 C C . VAL A 1 85 ? 7.247 -3.712 9.864 1.00 85.75 85 VAL A C 1
ATOM 688 O O . VAL A 1 85 ? 6.968 -4.809 9.390 1.00 85.75 85 VAL A O 1
ATOM 691 N N . LEU A 1 86 ? 8.308 -2.998 9.480 1.00 83.62 86 LEU A N 1
ATOM 692 C CA . LEU A 1 86 ? 9.372 -3.457 8.589 1.00 83.62 86 LEU A CA 1
ATOM 693 C C . LEU A 1 86 ? 10.722 -3.262 9.268 1.00 83.62 86 LEU A C 1
ATOM 695 O O . LEU A 1 86 ? 10.915 -2.273 9.978 1.00 83.62 86 LEU A O 1
ATOM 699 N N . THR A 1 87 ? 11.665 -4.153 8.987 1.00 80.69 87 THR A N 1
ATOM 700 C CA . THR A 1 87 ? 13.017 -4.075 9.551 1.00 80.69 87 THR A CA 1
ATOM 701 C C . THR A 1 87 ? 13.946 -3.248 8.666 1.00 80.69 87 THR A C 1
ATOM 703 O O . THR A 1 87 ? 14.747 -2.454 9.161 1.00 80.69 87 THR A O 1
ATOM 706 N N . ILE A 1 88 ? 13.814 -3.386 7.344 1.00 80.00 88 ILE A N 1
ATOM 707 C CA . ILE A 1 88 ? 14.712 -2.770 6.362 1.00 80.00 88 ILE A CA 1
ATOM 708 C C . ILE A 1 88 ? 13.948 -2.079 5.231 1.00 80.00 88 ILE A C 1
ATOM 710 O O . ILE A 1 88 ? 12.820 -2.437 4.892 1.00 80.00 88 ILE A O 1
ATOM 714 N N . ASN A 1 89 ? 14.574 -1.063 4.632 1.00 79.44 89 ASN A N 1
ATOM 715 C CA . ASN A 1 89 ? 14.062 -0.436 3.417 1.00 79.44 89 ASN A CA 1
ATOM 716 C C . ASN A 1 89 ? 14.652 -1.148 2.199 1.00 79.44 89 ASN A C 1
ATOM 718 O O . ASN A 1 89 ? 15.833 -0.971 1.909 1.00 79.44 89 ASN A O 1
ATOM 722 N N . LEU A 1 90 ? 13.813 -1.910 1.504 1.00 79.19 90 LEU A N 1
ATOM 723 C CA . LEU A 1 90 ? 14.169 -2.667 0.303 1.00 79.19 90 LEU A CA 1
ATOM 724 C C . LEU A 1 90 ? 14.037 -1.860 -0.999 1.00 79.19 90 LEU A C 1
ATOM 726 O O . LEU A 1 90 ? 14.234 -2.409 -2.077 1.00 79.19 90 LEU A O 1
ATOM 730 N N . LEU A 1 91 ? 13.685 -0.569 -0.936 1.00 81.38 91 LEU A N 1
ATOM 731 C CA . LEU A 1 91 ? 13.658 0.259 -2.140 1.00 81.38 91 LEU A CA 1
ATOM 732 C C . LEU A 1 91 ? 15.074 0.476 -2.696 1.00 81.38 91 LEU A C 1
ATOM 734 O O . LEU A 1 91 ? 15.969 0.804 -1.909 1.00 81.38 91 LEU A O 1
ATOM 738 N N . PRO A 1 92 ? 15.245 0.429 -4.032 1.00 74.25 92 PRO A N 1
ATOM 739 C CA . PRO A 1 92 ? 16.500 0.773 -4.687 1.00 74.25 92 PRO A CA 1
ATOM 740 C C . PRO A 1 92 ? 16.986 2.157 -4.250 1.00 74.25 92 PRO A C 1
ATOM 742 O O . PRO A 1 92 ? 16.216 3.132 -4.219 1.00 74.25 92 PRO A O 1
ATOM 745 N N . LYS A 1 93 ? 18.265 2.263 -3.894 1.00 65.12 93 LYS A N 1
ATOM 746 C CA . LYS A 1 93 ? 18.875 3.515 -3.450 1.00 65.12 93 LYS A CA 1
ATOM 747 C C . LYS A 1 93 ? 19.466 4.235 -4.658 1.00 65.12 93 LYS A C 1
ATOM 749 O O . LYS A 1 93 ? 20.611 4.040 -5.032 1.00 65.12 93 LYS A O 1
ATOM 754 N N . GLY A 1 94 ? 18.693 5.157 -5.227 1.00 56.75 94 GLY A N 1
ATOM 755 C CA . GLY A 1 94 ? 19.183 6.090 -6.247 1.00 56.75 94 GLY A CA 1
ATOM 756 C C . GLY A 1 94 ? 18.669 5.806 -7.656 1.00 56.75 94 GLY A C 1
ATOM 757 O O . GLY A 1 94 ? 17.793 4.973 -7.865 1.00 56.75 94 GLY A O 1
ATOM 758 N N . LYS A 1 95 ? 19.164 6.582 -8.628 1.00 51.22 95 LYS A N 1
ATOM 759 C CA . LYS A 1 95 ? 18.744 6.484 -10.037 1.00 51.22 95 LYS A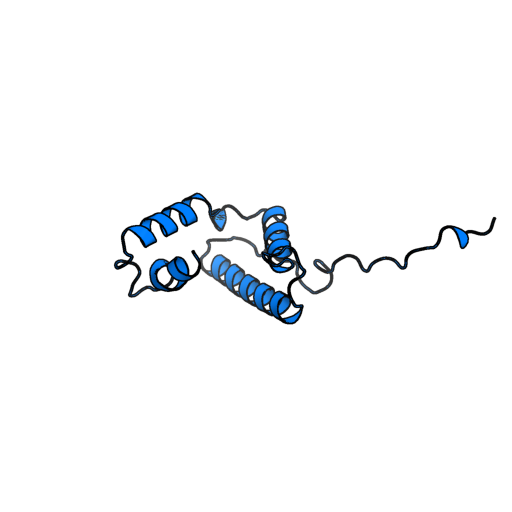 CA 1
ATOM 760 C C . LYS A 1 95 ? 19.269 5.224 -10.733 1.00 51.22 95 LYS A C 1
ATOM 762 O O . LYS A 1 95 ? 18.698 4.852 -11.745 1.00 51.22 95 LYS A O 1
ATOM 767 N N . GLU A 1 96 ? 20.337 4.613 -10.228 1.00 49.12 96 GLU A N 1
ATOM 768 C CA . GLU A 1 96 ? 21.113 3.607 -10.966 1.00 49.12 96 GLU A CA 1
ATOM 769 C C . GLU A 1 96 ? 20.608 2.177 -10.753 1.00 49.12 96 GLU A C 1
ATOM 771 O O . GLU A 1 96 ? 20.554 1.411 -11.704 1.00 49.12 96 GLU A O 1
ATOM 776 N N . GLU A 1 97 ? 20.132 1.844 -9.552 1.00 51.91 97 GLU A N 1
ATOM 777 C CA . GLU A 1 97 ? 19.641 0.493 -9.227 1.00 51.91 97 GLU A CA 1
ATOM 778 C C . GLU A 1 97 ? 18.227 0.196 -9.765 1.00 51.91 97 GLU A C 1
ATOM 780 O O . GLU A 1 97 ? 17.803 -0.953 -9.784 1.00 51.91 97 GLU A O 1
ATOM 785 N N . GLY A 1 98 ? 17.480 1.220 -10.192 1.00 48.38 98 GLY A N 1
ATOM 786 C CA . GLY A 1 98 ? 16.112 1.082 -10.715 1.00 48.38 98 GLY A CA 1
ATOM 787 C C . GLY A 1 98 ? 15.894 1.731 -12.080 1.00 48.38 98 GLY A C 1
ATOM 788 O O . GLY A 1 98 ? 14.748 1.856 -12.515 1.00 48.38 98 GLY A O 1
ATOM 789 N N . ALA A 1 99 ? 16.959 2.200 -12.736 1.00 45.00 99 ALA A N 1
ATOM 790 C CA . ALA A 1 99 ? 16.866 2.605 -14.128 1.00 45.00 99 ALA A CA 1
ATOM 791 C C . ALA A 1 99 ? 16.623 1.352 -14.971 1.00 45.00 99 ALA A C 1
ATOM 793 O O . ALA A 1 99 ? 17.367 0.379 -14.860 1.00 45.00 99 ALA A O 1
ATOM 794 N N . ALA A 1 100 ? 15.610 1.394 -15.843 1.00 47.16 100 ALA A N 1
ATOM 795 C CA . ALA A 1 100 ? 15.561 0.471 -16.970 1.00 47.16 100 ALA A CA 1
ATOM 796 C C . ALA A 1 100 ? 16.952 0.468 -17.629 1.00 47.16 100 ALA A C 1
ATOM 798 O O . ALA A 1 100 ? 17.537 1.557 -17.752 1.00 47.16 100 ALA A O 1
ATOM 799 N N . PRO A 1 101 ? 17.510 -0.705 -17.994 1.00 41.12 101 PRO A N 1
ATOM 800 C CA . PRO A 1 101 ? 18.812 -0.753 -18.639 1.00 41.12 101 PRO A CA 1
ATOM 801 C C . PRO A 1 101 ? 18.781 0.259 -19.778 1.00 41.12 101 PRO A C 1
ATOM 803 O O . PRO A 1 101 ? 17.828 0.270 -20.562 1.00 41.12 101 PRO A O 1
ATOM 806 N N . LYS A 1 102 ? 19.768 1.169 -19.816 1.00 36.00 102 LYS A N 1
ATOM 807 C CA . LYS A 1 102 ? 19.957 2.046 -20.974 1.00 36.00 102 LYS A CA 1
ATOM 808 C C . LYS A 1 102 ? 19.939 1.108 -22.166 1.00 36.00 102 LYS A C 1
ATOM 810 O O . LYS A 1 102 ? 20.797 0.232 -22.228 1.00 36.00 102 LYS A O 1
ATOM 815 N N . VAL A 1 103 ? 18.910 1.221 -23.006 1.00 44.50 103 VAL A N 1
ATOM 816 C CA . VAL A 1 103 ? 18.778 0.411 -24.213 1.00 44.50 103 VAL A CA 1
ATOM 817 C C . VAL A 1 103 ? 20.121 0.537 -24.908 1.00 44.50 103 VAL A C 1
ATOM 819 O O . VAL A 1 103 ? 20.500 1.644 -25.294 1.00 44.50 103 VAL A O 1
ATOM 822 N N . ALA A 1 104 ? 20.889 -0.555 -24.920 1.00 42.84 104 ALA A N 1
ATOM 823 C CA . ALA A 1 104 ? 22.115 -0.602 -25.682 1.00 42.84 104 ALA A CA 1
ATOM 824 C C . ALA A 1 104 ? 21.688 -0.253 -27.101 1.00 42.84 104 ALA A C 1
ATOM 826 O O . ALA A 1 104 ? 20.762 -0.868 -27.638 1.00 42.84 104 ALA A O 1
ATOM 827 N N . GLU A 1 105 ? 22.281 0.817 -27.617 1.00 42.28 105 GLU A N 1
ATOM 828 C CA . GLU A 1 105 ? 22.172 1.245 -28.999 1.00 42.28 105 GLU A CA 1
ATOM 829 C C . GLU A 1 105 ? 22.124 -0.009 -29.872 1.00 42.28 105 GLU A C 1
ATOM 831 O O . GLU A 1 105 ? 22.979 -0.887 -29.734 1.00 42.28 105 GLU A O 1
ATOM 836 N N . ALA A 1 106 ? 21.038 -0.173 -30.631 1.00 42.12 106 ALA A N 1
ATOM 837 C CA . ALA A 1 106 ? 20.803 -1.382 -31.399 1.00 42.12 106 ALA A CA 1
ATOM 838 C C . ALA A 1 106 ? 21.993 -1.581 -32.341 1.00 42.12 106 ALA A C 1
ATOM 840 O O . ALA A 1 106 ? 22.112 -0.892 -33.351 1.00 42.12 106 ALA A O 1
ATOM 841 N N . VAL A 1 107 ? 22.897 -2.493 -31.980 1.00 48.66 107 VAL A N 1
ATOM 842 C CA . VAL A 1 107 ? 24.023 -2.850 -32.832 1.00 48.66 107 VAL A CA 1
ATOM 843 C C . VAL A 1 107 ? 23.429 -3.574 -34.031 1.00 48.66 107 VAL A C 1
ATOM 845 O O . VAL A 1 107 ? 22.964 -4.712 -33.928 1.00 48.66 107 VAL A O 1
ATOM 848 N N . ASP A 1 108 ? 23.404 -2.879 -35.166 1.00 47.91 108 ASP A N 1
ATOM 849 C CA . ASP A 1 108 ? 23.088 -3.475 -36.452 1.00 47.91 108 ASP A CA 1
ATOM 850 C C . ASP A 1 108 ? 24.129 -4.565 -36.738 1.00 47.91 108 ASP A C 1
ATOM 852 O O . ASP A 1 108 ? 25.328 -4.299 -36.846 1.00 47.91 108 ASP A O 1
ATOM 856 N N . LYS A 1 109 ? 23.670 -5.814 -36.867 1.00 50.34 109 LYS A N 1
ATOM 857 C CA . LYS A 1 109 ? 24.522 -6.971 -37.180 1.00 50.34 109 LYS A CA 1
ATOM 858 C C . LYS A 1 109 ? 25.274 -6.810 -38.508 1.00 50.34 109 LYS A C 1
ATOM 860 O O . LYS A 1 109 ? 26.221 -7.552 -38.738 1.00 50.34 109 LYS A O 1
ATOM 865 N N . ARG A 1 110 ? 24.893 -5.854 -39.366 1.00 48.28 110 ARG A N 1
ATOM 866 C CA . ARG A 1 110 ? 25.628 -5.499 -40.594 1.00 48.28 110 ARG A CA 1
ATOM 867 C C . ARG A 1 110 ? 26.898 -4.679 -40.362 1.00 48.28 110 ARG A C 1
ATOM 869 O O . ARG A 1 110 ? 27.695 -4.556 -41.283 1.00 48.28 110 ARG A O 1
ATOM 876 N N . SER A 1 111 ? 27.101 -4.141 -39.160 1.00 46.16 111 SER A N 1
ATOM 877 C CA . SER A 1 111 ? 28.316 -3.397 -38.805 1.00 46.16 111 SER A CA 1
ATOM 878 C C . SER A 1 111 ? 29.489 -4.302 -38.403 1.00 46.16 111 SER A C 1
ATOM 880 O O . SER A 1 111 ? 30.583 -3.798 -38.150 1.00 46.16 111 SER A O 1
ATOM 882 N N . LEU A 1 112 ? 29.291 -5.621 -38.334 1.00 42.69 112 LEU A N 1
ATOM 883 C CA . LEU A 1 112 ? 30.382 -6.574 -38.152 1.00 42.69 112 LEU A CA 1
ATOM 884 C C . LEU A 1 112 ? 30.898 -6.979 -39.536 1.00 42.69 112 LEU A C 1
ATOM 886 O O . LEU A 1 112 ? 30.410 -7.928 -40.145 1.00 42.69 112 LEU A O 1
ATOM 890 N N . LEU A 1 113 ? 31.834 -6.188 -40.056 1.00 44.09 113 LEU A N 1
ATOM 891 C CA . LEU A 1 113 ? 32.630 -6.553 -41.225 1.00 44.09 113 LEU A CA 1
ATOM 892 C C . LEU A 1 113 ? 33.559 -7.720 -40.848 1.00 44.09 113 LEU A C 1
ATOM 894 O O . LEU A 1 113 ? 34.163 -7.699 -39.774 1.00 44.09 113 LEU A O 1
ATOM 898 N N . ASN A 1 114 ? 33.616 -8.724 -41.729 1.00 44.69 114 ASN A N 1
ATOM 899 C CA . ASN A 1 114 ? 34.616 -9.799 -41.728 1.00 44.69 114 ASN A CA 1
ATOM 900 C C . ASN A 1 114 ? 36.034 -9.253 -41.916 1.00 44.69 114 ASN A C 1
ATOM 902 O O . ASN A 1 114 ? 36.173 -8.249 -42.653 1.00 44.69 114 ASN A O 1
#

Radius of gyration: 19.75 Å; Cα contacts (8 Å, |Δi|>4): 61; chains: 1; bounding box: 57×24×55 Å

Sequence (114 aa):
MRRALREYAFNKLRRSEAPPEVRTILSWIGRNSLPVSAREDTKHVDAVLHALDIRLDGDPSAASSVRRERRILNVAIRYAIRQKVLTINLLPKGKEEGAAPKVAEAVDKRSLLN

Solvent-accessible surface area (backbone atoms only — not comparable 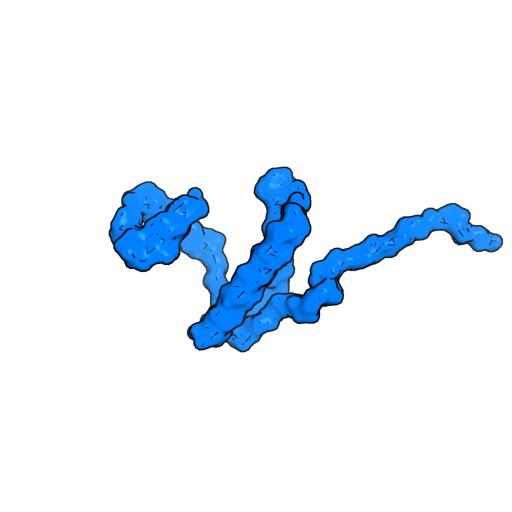to full-atom values): 7060 Å² total; per-residue (Å²): 107,71,64,48,41,58,63,16,75,72,24,84,90,35,42,89,69,50,52,72,72,44,46,53,53,50,52,52,48,57,76,75,47,80,58,74,64,77,55,88,42,60,69,59,50,51,52,51,54,52,56,48,46,36,40,98,88,68,46,74,40,55,70,71,53,39,54,50,53,54,52,52,50,52,55,50,51,56,49,35,38,76,70,66,51,34,93,73,83,73,68,66,83,61,74,75,75,68,47,75,75,76,76,69,76,82,76,57,78,81,74,66,74,130

Foldseek 3Di:
DVCLCVVAVPDPVCVVVQDPVSVVVVVVCVVVDDQPLVPPDLVVVVVVLVVQQADPVRDGDDPVSSVVVVVVVQVVVVVCCVVVSYVDDSDDDDDPRPPDPPPPDPPDPVVDDD

pLDDT: mean 79.88, std 17.51, range [36.0, 97.0]

Nearest PDB structures (foldseek):
  8i9p-assembly1_LT  TM=4.382E-01  e=6.885E+00  Thermochaetoides thermophila DSM 1495
  8gzu-assembly1_44  TM=3.727E-01  e=9.594E+00  Tetrahymena thermophila SB210